Protein AF-0000000083137736 (afdb_homodimer)

Sequence (152 aa):
MQVQIPKDLLLALFQYHLAGNEDYLPEIEKALMEKLDSMVKRELYTTFKTAPTEQEREKARQEYLDKCGVQESFRWMQVQIPKDLLLALFQYHLAGNEDYLPEIEKALMEKLDSMVKRELYTTFKTAPTEQEREKARQEYLDKCGVQESFRW

Foldseek 3Di:
DDDDADPVLVVLCCCCPVVVDCVSVVVNVVRVVVVVLVVLLVVLCCQLPDPDDNVSNVVSVVVSCVSVVNDPVRPD/DDDDADPVLVVLCCCCPVVVDCVSVVVNVVRVVVVVLVVLLVVLCCQLPDPDDNVSNVVSVVVSCVSVVNDPVRPD

pLDDT: mean 94.12, std 8.5, range [55.22, 98.88]

Solvent-accessible surface area (backbone atoms only — not comparable to full-atom values): 8329 Å² total; per-residue (Å²): 111,72,40,78,41,50,46,68,52,54,51,37,48,44,37,33,67,74,68,66,37,66,85,35,50,68,59,46,44,53,53,49,49,53,49,50,51,52,52,51,41,49,53,22,49,50,38,34,75,61,45,89,46,67,68,59,14,49,53,24,42,53,52,31,36,54,74,70,62,48,51,80,88,71,64,123,112,73,40,78,41,50,45,68,53,54,51,36,47,44,37,32,67,74,68,64,39,66,86,33,50,66,58,46,44,53,52,50,49,53,48,50,51,52,52,49,40,50,52,23,48,48,37,33,75,60,47,88,47,66,67,58,16,50,53,24,42,54,51,33,36,53,73,70,63,48,50,78,90,69,62,123

Secondary structure (DSSP, 8-state):
-EEEEEHHHHHHHIIIIIT--GGGHHHHHHHHHHHHHHHHHHHHHHHHHH-SSHHHHHHHHHHHHHHHT--GGG--/-EEEEEHHHHHHHIIIIIT--GGGHHHHHHHHHHHHHHHHHHHHHHHHHH-SSHHHHHHHHHHHHHHHT--GGG--

Organism: NCBI:txid40520

Radius of gyration: 21.31 Å; Cα contacts (8 Å, |Δi|>4): 150; chains: 2; bounding box: 35×72×39 Å

Structure (mmCIF, N/CA/C/O backbone):
data_AF-0000000083137736-model_v1
#
loop_
_entity.id
_entity.type
_entity.pdbx_description
1 polymer Complexin-2
#
loop_
_atom_site.group_PDB
_atom_site.id
_atom_site.type_symbol
_atom_site.label_atom_id
_atom_site.label_alt_id
_atom_site.label_comp_id
_atom_site.label_asym_id
_atom_site.label_entity_id
_atom_site.label_seq_id
_atom_site.pdbx_PDB_ins_code
_atom_site.Cartn_x
_atom_site.Cartn_y
_atom_site.Cartn_z
_atom_site.occupancy
_atom_site.B_iso_or_equiv
_atom_site.auth_seq_id
_atom_site.auth_comp_id
_atom_site.auth_asym_id
_atom_site.auth_atom_id
_atom_site.pdbx_PDB_model_num
ATOM 1 N N . MET A 1 1 ? -5.367 -2.809 9.656 1 93.56 1 MET A N 1
ATOM 2 C CA . MET A 1 1 ? -5.941 -1.799 8.766 1 93.56 1 MET A CA 1
ATOM 3 C C . MET A 1 1 ? -5.18 -1.742 7.445 1 93.56 1 MET A C 1
ATOM 5 O O . MET A 1 1 ? -3.967 -1.947 7.414 1 93.56 1 MET A O 1
ATOM 9 N N . GLN A 1 2 ? -5.77 -1.598 6.395 1 96.62 2 GLN A N 1
ATOM 10 C CA . GLN A 1 2 ? -5.141 -1.547 5.078 1 96.62 2 GLN A CA 1
ATOM 11 C C . GLN A 1 2 ? -5.172 -0.132 4.508 1 96.62 2 GLN A C 1
ATOM 13 O O . GLN A 1 2 ? -5.984 0.695 4.93 1 96.62 2 GLN A O 1
ATOM 18 N N . VAL A 1 3 ? -4.246 0.156 3.59 1 97.19 3 VAL A N 1
ATOM 19 C CA . VAL A 1 3 ? -4.156 1.431 2.887 1 97.19 3 VAL A CA 1
ATOM 20 C C . VAL A 1 3 ? -3.857 1.185 1.409 1 97.19 3 VAL A C 1
ATOM 22 O O . VAL A 1 3 ? -3.256 0.168 1.051 1 97.19 3 VAL A O 1
ATOM 25 N N . GLN A 1 4 ? -4.355 2.133 0.617 1 97.81 4 GLN A N 1
ATOM 26 C CA . GLN A 1 4 ? -4.133 2.01 -0.82 1 97.81 4 GLN A CA 1
ATOM 27 C C . GLN A 1 4 ? -2.855 2.732 -1.243 1 97.81 4 GLN A C 1
ATOM 29 O O . GLN A 1 4 ? -2.559 3.82 -0.747 1 97.81 4 GLN A O 1
ATOM 34 N N . ILE A 1 5 ? -2.127 2.137 -2.15 1 98.56 5 ILE A N 1
ATOM 35 C CA . ILE A 1 5 ? -0.987 2.768 -2.807 1 98.56 5 ILE A CA 1
ATOM 36 C C . ILE A 1 5 ? -1.027 2.473 -4.305 1 98.56 5 ILE A C 1
ATOM 38 O O . ILE A 1 5 ? -1.707 1.541 -4.742 1 98.56 5 ILE A O 1
ATOM 42 N N . PRO A 1 6 ? -0.341 3.289 -5.039 1 97.88 6 PRO A N 1
ATOM 43 C CA . PRO A 1 6 ? -0.26 2.971 -6.469 1 97.88 6 PRO A CA 1
ATOM 44 C C . PRO A 1 6 ? 0.437 1.64 -6.738 1 97.88 6 PRO A C 1
ATOM 46 O O . PRO A 1 6 ? 1.421 1.308 -6.074 1 97.88 6 PRO A O 1
ATOM 49 N N . LYS A 1 7 ? -0.019 0.946 -7.777 1 97.81 7 LYS A N 1
ATOM 50 C CA . LYS A 1 7 ? 0.587 -0.33 -8.148 1 97.81 7 LYS A CA 1
ATOM 51 C C . LYS A 1 7 ? 2.043 -0.146 -8.562 1 97.81 7 LYS A C 1
ATOM 53 O O . LYS A 1 7 ? 2.891 -0.989 -8.266 1 97.81 7 LYS A O 1
ATOM 58 N N . ASP A 1 8 ? 2.295 0.955 -9.195 1 97.94 8 ASP A N 1
ATOM 59 C CA . ASP A 1 8 ? 3.658 1.221 -9.648 1 97.94 8 ASP A CA 1
ATOM 60 C C . ASP A 1 8 ? 4.605 1.396 -8.469 1 97.94 8 ASP A C 1
ATOM 62 O O . ASP A 1 8 ? 5.773 1.014 -8.539 1 97.94 8 ASP A O 1
ATOM 66 N N . LEU A 1 9 ? 4.133 2 -7.398 1 98.69 9 LEU A N 1
ATOM 67 C CA . LEU A 1 9 ? 4.949 2.113 -6.191 1 98.69 9 LEU A CA 1
ATOM 68 C C . LEU A 1 9 ? 5.234 0.739 -5.598 1 98.69 9 LEU A C 1
ATOM 70 O O . LEU A 1 9 ? 6.367 0.454 -5.203 1 98.69 9 LEU A O 1
ATOM 74 N N . LEU A 1 10 ? 4.254 -0.117 -5.562 1 98.81 10 LEU A N 1
ATOM 75 C CA . LEU A 1 10 ? 4.469 -1.464 -5.043 1 98.81 10 LEU A CA 1
ATOM 76 C C . LEU A 1 10 ? 5.539 -2.191 -5.852 1 98.81 10 LEU A C 1
ATOM 78 O O . LEU A 1 10 ? 6.414 -2.844 -5.281 1 98.81 10 LEU A O 1
ATOM 82 N N . LEU A 1 11 ? 5.43 -2.012 -7.156 1 98.38 11 LEU A N 1
ATOM 83 C CA . LEU A 1 11 ? 6.418 -2.656 -8.016 1 98.38 11 LEU A CA 1
ATOM 84 C C . LEU A 1 11 ? 7.812 -2.104 -7.746 1 98.38 11 LEU A C 1
ATOM 86 O O . LEU A 1 11 ? 8.781 -2.859 -7.688 1 98.38 11 LEU A O 1
ATOM 90 N N . ALA A 1 12 ? 7.887 -0.875 -7.574 1 98.81 12 ALA A N 1
ATOM 91 C CA . ALA A 1 12 ? 9.164 -0.252 -7.254 1 98.81 12 ALA A CA 1
ATOM 92 C C . ALA A 1 12 ? 9.711 -0.766 -5.926 1 98.81 12 ALA A C 1
ATOM 94 O O . ALA A 1 12 ? 10.914 -0.982 -5.785 1 98.81 12 ALA A O 1
ATOM 95 N N . LEU A 1 13 ? 8.875 -0.961 -5.012 1 98.88 13 LEU A N 1
ATOM 96 C CA . LEU A 1 13 ? 9.273 -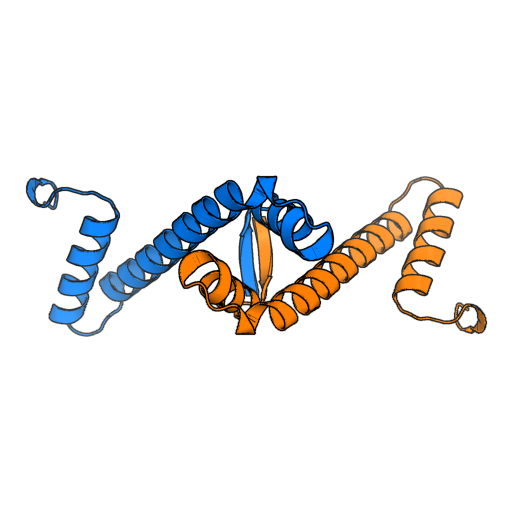1.48 -3.707 1 98.88 13 LEU A CA 1
ATOM 97 C C . LEU A 1 13 ? 9.789 -2.91 -3.826 1 98.88 13 LEU A C 1
ATOM 99 O O . LEU A 1 13 ? 10.789 -3.268 -3.199 1 98.88 13 LEU A O 1
ATOM 103 N N . PHE A 1 14 ? 9.18 -3.68 -4.641 1 98.75 14 PHE A N 1
ATOM 104 C CA . PHE A 1 14 ? 9.68 -5.027 -4.891 1 98.75 14 PHE A CA 1
ATOM 105 C C . PHE A 1 14 ? 11.07 -4.988 -5.512 1 98.75 14 PHE A C 1
ATOM 107 O O . PHE A 1 14 ? 11.969 -5.707 -5.07 1 98.75 14 PHE A O 1
ATOM 114 N N . GLN A 1 15 ? 11.242 -4.148 -6.465 1 98.62 15 GLN A N 1
ATOM 115 C CA . GLN A 1 15 ? 12.516 -4.055 -7.176 1 98.62 15 GLN A CA 1
ATOM 116 C C . GLN A 1 15 ? 13.641 -3.629 -6.238 1 98.62 15 GLN A C 1
ATOM 118 O O . GLN A 1 15 ? 14.734 -4.195 -6.273 1 98.62 15 GLN A O 1
ATOM 123 N N . TYR A 1 16 ? 13.398 -2.73 -5.414 1 98.75 16 TYR A N 1
ATOM 124 C CA . TYR A 1 16 ? 14.406 -2.189 -4.508 1 98.75 16 TYR A CA 1
ATOM 125 C C . TYR A 1 16 ? 14.688 -3.156 -3.363 1 98.75 16 TYR A C 1
ATOM 127 O O . TYR A 1 16 ? 15.844 -3.527 -3.127 1 98.75 16 TYR A O 1
ATOM 135 N N . HIS A 1 17 ? 13.656 -3.662 -2.67 1 98.62 17 HIS A N 1
ATOM 136 C CA . HIS A 1 17 ? 13.82 -4.371 -1.406 1 98.62 17 HIS A CA 1
ATOM 137 C C . HIS A 1 17 ? 14.039 -5.863 -1.638 1 98.62 17 HIS A C 1
ATOM 139 O O . HIS A 1 17 ? 14.68 -6.535 -0.826 1 98.62 17 HIS A O 1
ATOM 145 N N . LEU A 1 18 ? 13.445 -6.344 -2.676 1 97.94 18 LEU A N 1
ATOM 146 C CA . LEU A 1 18 ? 13.523 -7.785 -2.879 1 97.94 18 LEU A CA 1
ATOM 147 C C . LEU A 1 18 ? 14.539 -8.133 -3.963 1 97.94 18 LEU A C 1
ATOM 149 O O . LEU A 1 18 ? 15.195 -9.172 -3.896 1 97.94 18 LEU A O 1
ATOM 153 N N . ALA A 1 19 ? 14.719 -7.246 -4.969 1 97.88 19 ALA A N 1
ATOM 154 C CA . ALA A 1 19 ? 15.633 -7.539 -6.066 1 97.88 19 ALA A CA 1
ATOM 155 C C . ALA A 1 19 ? 16.938 -6.754 -5.93 1 97.88 19 ALA A C 1
ATOM 157 O O . ALA A 1 19 ? 17.875 -6.938 -6.715 1 97.88 19 ALA A O 1
ATOM 158 N N . GLY A 1 20 ? 17 -5.766 -5.074 1 97.06 20 GLY A N 1
ATOM 159 C CA . GLY A 1 20 ? 18.234 -5.023 -4.828 1 97.06 20 GLY A CA 1
ATOM 160 C C . GLY A 1 20 ? 18.5 -3.953 -5.871 1 97.06 20 GLY A C 1
ATOM 161 O O . GLY A 1 20 ? 19.641 -3.494 -6.016 1 97.06 20 GLY A O 1
ATOM 162 N N . ASN A 1 21 ? 17.484 -3.557 -6.684 1 98 21 ASN A N 1
ATOM 163 C CA . ASN A 1 21 ? 17.625 -2.533 -7.715 1 98 21 ASN A CA 1
ATOM 164 C C . ASN A 1 21 ? 17.484 -1.129 -7.133 1 98 21 ASN A C 1
ATOM 166 O O . ASN A 1 21 ? 16.375 -0.623 -6.984 1 98 21 ASN A O 1
ATOM 170 N N . GLU A 1 22 ? 18.547 -0.503 -6.977 1 97.38 22 GLU A N 1
ATOM 171 C CA . GLU A 1 22 ? 18.594 0.795 -6.312 1 97.38 22 GLU A CA 1
ATOM 172 C C . GLU A 1 22 ? 18.109 1.905 -7.238 1 97.38 22 GLU A C 1
ATOM 174 O O . GLU A 1 22 ? 17.828 3.02 -6.789 1 97.38 22 GLU A O 1
ATOM 179 N N . ASP A 1 23 ? 17.984 1.592 -8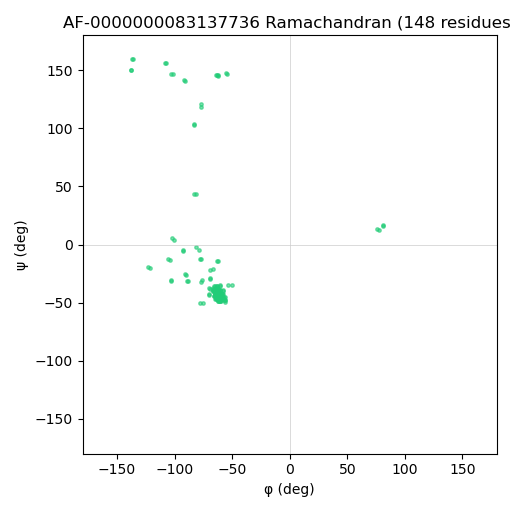.523 1 98.19 23 ASP A N 1
ATOM 180 C CA . ASP A 1 23 ? 17.547 2.602 -9.484 1 98.19 23 ASP A CA 1
ATOM 181 C C . ASP A 1 23 ? 16.141 3.09 -9.172 1 98.19 23 ASP A C 1
ATOM 183 O O . ASP A 1 23 ? 15.719 4.137 -9.672 1 98.19 23 ASP A O 1
ATOM 187 N N . TYR A 1 24 ? 15.406 2.4 -8.336 1 98.31 24 TYR A N 1
ATOM 188 C CA . TYR A 1 24 ? 14.016 2.725 -8.055 1 98.31 24 TYR A CA 1
ATOM 189 C C . TYR A 1 24 ? 13.898 3.641 -6.84 1 98.31 24 TYR A C 1
ATOM 191 O O . TYR A 1 24 ? 12.812 4.133 -6.523 1 98.31 24 TYR A O 1
ATOM 199 N N . LEU A 1 25 ? 15.016 3.914 -6.172 1 97.88 25 LEU A N 1
ATOM 200 C CA . LEU A 1 25 ? 15.008 4.68 -4.93 1 97.88 25 LEU A CA 1
ATOM 201 C C . LEU A 1 25 ? 14.383 6.055 -5.141 1 97.88 25 LEU A C 1
ATOM 203 O O . LEU A 1 25 ? 13.484 6.453 -4.395 1 97.88 25 LEU A O 1
ATOM 207 N N . PRO A 1 26 ? 14.758 6.809 -6.211 1 98 26 PRO A N 1
ATOM 208 C CA . PRO A 1 26 ? 14.156 8.133 -6.383 1 98 26 PRO A CA 1
ATOM 209 C C . PRO A 1 26 ? 12.641 8.07 -6.602 1 98 26 PRO A C 1
ATOM 211 O O . PRO A 1 26 ? 11.906 8.914 -6.074 1 98 26 PRO A O 1
ATOM 214 N N . GLU A 1 27 ? 12.203 7.102 -7.309 1 98.06 27 GLU A N 1
ATOM 215 C CA . GLU A 1 27 ? 10.781 6.906 -7.559 1 98.06 27 GLU A CA 1
ATOM 216 C C . GLU A 1 27 ? 10.031 6.59 -6.266 1 98.06 27 GLU A C 1
ATOM 218 O O . GLU A 1 27 ? 8.945 7.117 -6.027 1 98.06 27 GLU A O 1
ATOM 223 N N . ILE A 1 28 ? 10.539 5.777 -5.445 1 98.81 28 ILE A N 1
ATOM 224 C CA . ILE A 1 28 ? 9.922 5.371 -4.184 1 98.81 28 ILE A CA 1
ATOM 225 C C . ILE A 1 28 ? 9.805 6.574 -3.254 1 98.81 28 ILE A C 1
ATOM 227 O O . ILE A 1 28 ? 8.734 6.832 -2.695 1 98.81 28 ILE A O 1
ATOM 231 N N . GLU A 1 29 ? 10.906 7.324 -3.148 1 98.56 29 GLU A N 1
ATOM 232 C CA . GLU A 1 29 ? 10.906 8.484 -2.262 1 98.56 29 GLU A CA 1
ATOM 233 C C . GLU A 1 29 ? 9.867 9.508 -2.695 1 98.56 29 GLU A C 1
ATOM 235 O O . GLU A 1 29 ? 9.117 10.031 -1.864 1 98.56 29 GLU A O 1
ATOM 240 N N . LYS A 1 30 ? 9.852 9.789 -3.953 1 98.44 30 LYS A N 1
ATOM 241 C CA . LYS A 1 30 ? 8.883 10.742 -4.484 1 98.44 30 LYS A CA 1
ATOM 242 C C . LYS A 1 30 ? 7.449 10.266 -4.234 1 98.44 30 LYS A C 1
ATOM 244 O O . LYS A 1 30 ? 6.617 11.023 -3.73 1 98.44 30 LYS A O 1
ATOM 249 N N . ALA A 1 31 ? 7.145 9.023 -4.535 1 98.44 31 ALA A N 1
ATOM 250 C CA . ALA A 1 31 ? 5.797 8.477 -4.414 1 98.44 31 ALA A CA 1
ATOM 251 C C . ALA A 1 31 ? 5.363 8.406 -2.953 1 98.44 31 ALA A C 1
ATOM 253 O O . ALA A 1 31 ? 4.195 8.641 -2.637 1 98.44 31 ALA A O 1
ATOM 254 N N . LEU A 1 32 ? 6.246 8.094 -2.086 1 98.69 32 LEU A N 1
ATOM 255 C CA . LEU A 1 32 ? 5.918 8.039 -0.666 1 98.69 32 LEU A CA 1
ATOM 256 C C . LEU A 1 32 ? 5.672 9.438 -0.105 1 98.69 32 LEU A C 1
ATOM 258 O O . LEU A 1 32 ? 4.801 9.617 0.748 1 98.69 32 LEU A O 1
ATOM 262 N N . MET A 1 33 ? 6.453 10.383 -0.594 1 97.81 33 MET A N 1
ATOM 263 C CA . MET A 1 33 ? 6.191 11.758 -0.175 1 97.81 33 MET A CA 1
ATOM 264 C C . MET A 1 33 ? 4.812 12.211 -0.636 1 97.81 33 MET A C 1
ATOM 266 O O . MET A 1 33 ? 4.074 12.844 0.125 1 97.81 33 MET A O 1
ATOM 270 N N . GLU A 1 34 ? 4.52 11.961 -1.833 1 97.19 34 GLU A N 1
ATOM 271 C CA . GLU A 1 34 ? 3.195 12.297 -2.354 1 97.19 34 GLU A CA 1
ATOM 272 C C . GLU A 1 34 ? 2.096 11.602 -1.555 1 97.19 34 GLU A C 1
ATOM 274 O O . GLU A 1 34 ? 1.05 12.195 -1.282 1 97.19 34 GLU A O 1
ATOM 279 N N . LYS A 1 35 ? 2.35 10.367 -1.188 1 97.62 35 LYS A N 1
ATOM 280 C CA . LYS A 1 35 ? 1.401 9.617 -0.371 1 97.62 35 LYS A CA 1
ATOM 281 C C . LYS A 1 35 ? 1.261 10.234 1.017 1 97.62 35 LYS A C 1
ATOM 283 O O . LYS A 1 35 ? 0.148 10.383 1.527 1 97.62 35 LYS A O 1
ATOM 288 N N . LEU A 1 36 ? 2.27 10.578 1.587 1 97.12 36 LEU A N 1
ATOM 289 C CA . LEU A 1 36 ? 2.221 11.242 2.885 1 97.12 36 LEU A CA 1
ATOM 290 C C . LEU A 1 36 ? 1.442 12.547 2.797 1 97.12 36 LEU A C 1
ATOM 292 O O . LEU A 1 36 ? 0.578 12.82 3.633 1 97.12 36 LEU A O 1
ATOM 296 N N . ASP A 1 37 ? 1.729 13.32 1.798 1 95.19 37 ASP A N 1
ATOM 297 C CA . ASP A 1 37 ? 1.049 14.594 1.604 1 95.19 37 ASP A CA 1
ATOM 298 C C . ASP A 1 37 ? -0.458 14.398 1.459 1 95.19 37 ASP A C 1
ATOM 300 O O . ASP A 1 37 ? -1.247 15.141 2.051 1 95.19 37 ASP A O 1
ATOM 304 N N . SER A 1 38 ? -0.796 13.43 0.656 1 95.69 38 SER A N 1
ATOM 305 C CA . SER A 1 38 ? -2.211 13.148 0.443 1 95.69 38 SER A CA 1
ATOM 306 C C . SER A 1 38 ? -2.895 12.742 1.745 1 95.69 38 SER A C 1
ATOM 308 O O . SER A 1 38 ? -4.031 13.148 2.008 1 95.69 38 SER A O 1
ATOM 310 N N . MET A 1 39 ? -2.24 11.969 2.498 1 95.88 39 MET A N 1
ATOM 311 C CA . MET A 1 39 ? -2.803 11.523 3.77 1 95.88 39 MET A CA 1
ATOM 312 C C . MET A 1 39 ? -2.941 12.695 4.742 1 95.88 39 MET A C 1
ATOM 314 O O . MET A 1 39 ? -3.943 12.797 5.453 1 95.88 39 MET A O 1
ATOM 318 N N . VAL A 1 40 ? -2.01 13.555 4.785 1 95.94 40 VAL A N 1
ATOM 319 C CA . VAL A 1 40 ? -2.053 14.727 5.648 1 95.94 40 VAL A CA 1
ATOM 320 C C . VAL A 1 40 ? -3.203 15.641 5.223 1 95.94 40 VAL A C 1
ATOM 322 O O . VAL A 1 40 ? -3.99 16.094 6.062 1 95.94 40 VAL A O 1
ATOM 325 N N . LYS A 1 41 ? -3.312 15.859 3.967 1 96.12 41 LYS A N 1
ATOM 326 C CA . LYS A 1 41 ? -4.395 16.703 3.459 1 96.12 41 LYS A CA 1
ATOM 327 C C . LYS A 1 41 ? -5.758 16.125 3.836 1 96.12 41 LYS A C 1
ATOM 329 O O . LYS A 1 41 ? -6.652 16.859 4.258 1 96.12 41 LYS A O 1
ATOM 334 N N . ARG A 1 42 ? -5.891 14.914 3.686 1 95.94 42 ARG A N 1
ATOM 335 C CA . ARG A 1 42 ? -7.145 14.258 4.035 1 95.94 42 ARG A CA 1
ATOM 336 C C . ARG A 1 42 ? -7.461 14.43 5.516 1 95.94 42 ARG A C 1
ATOM 338 O O . ARG A 1 42 ? -8.602 14.727 5.883 1 95.94 42 ARG A O 1
ATOM 345 N N . GLU A 1 43 ? -6.438 14.148 6.281 1 96.44 43 GLU A N 1
ATOM 346 C CA . GLU A 1 43 ? -6.629 14.305 7.719 1 96.44 43 GLU A CA 1
ATOM 347 C C . GLU A 1 43 ? -7.004 15.742 8.07 1 96.44 43 GLU A C 1
ATOM 349 O O . GLU A 1 43 ? -7.879 15.977 8.906 1 96.44 43 GLU A O 1
ATOM 354 N N . LEU A 1 44 ? -6.352 16.656 7.492 1 97.19 44 LEU A N 1
ATOM 355 C CA . LEU A 1 44 ? -6.629 18.062 7.715 1 97.19 44 LEU A CA 1
ATOM 356 C C . LEU A 1 44 ? -8.031 18.438 7.242 1 97.19 44 LEU A C 1
ATOM 358 O O . LEU A 1 44 ? -8.766 19.125 7.941 1 97.19 44 LEU A O 1
ATOM 362 N N . TYR A 1 45 ? -8.414 18 6.152 1 96.94 45 TYR A N 1
ATOM 363 C CA . TYR A 1 45 ? -9.742 18.25 5.609 1 96.94 45 TYR A CA 1
ATOM 364 C C . TYR A 1 45 ? -10.82 17.672 6.527 1 96.94 45 TYR A C 1
ATOM 366 O O . TYR A 1 45 ? -11.812 18.344 6.82 1 96.94 45 TYR A O 1
ATOM 374 N N . THR A 1 46 ? -10.664 16.453 6.93 1 97.25 46 THR A N 1
ATOM 375 C CA . THR A 1 46 ? -11.602 15.805 7.84 1 97.25 46 THR A CA 1
ATOM 376 C C . THR A 1 46 ? -11.75 16.625 9.125 1 97.25 46 THR A C 1
ATOM 378 O O . THR A 1 46 ? -12.867 16.859 9.586 1 97.25 46 THR A O 1
ATOM 381 N N . THR A 1 47 ? -10.602 16.984 9.688 1 96.94 47 THR A N 1
ATOM 382 C CA . THR A 1 47 ? -10.617 17.781 10.914 1 96.94 47 THR A CA 1
ATOM 383 C C . THR A 1 47 ? -11.32 19.109 10.688 1 96.94 47 THR A C 1
ATOM 385 O O . THR A 1 47 ? -12.07 19.578 11.547 1 96.94 47 THR A O 1
ATOM 388 N N . PHE A 1 48 ? -11.117 19.703 9.562 1 97 48 PHE A N 1
ATOM 389 C CA . PHE A 1 48 ? -11.75 20.969 9.18 1 97 48 PHE A CA 1
ATOM 390 C C . PHE A 1 48 ? -13.266 20.812 9.164 1 97 48 PHE A C 1
ATOM 392 O O . PHE A 1 48 ? -13.984 21.688 9.656 1 97 48 PHE A O 1
ATOM 399 N N . LYS A 1 49 ? -13.773 19.688 8.766 1 96.81 49 LYS A N 1
ATOM 400 C CA . LYS A 1 49 ? -15.203 19.484 8.562 1 96.81 49 LYS A CA 1
ATOM 401 C C . LYS A 1 49 ? -15.875 18.984 9.844 1 96.81 49 LYS A C 1
ATOM 403 O O . LYS A 1 49 ? -17.078 19.203 10.039 1 96.81 49 LYS A O 1
ATOM 408 N N . THR A 1 50 ? -15.055 18.297 10.703 1 97.19 50 THR A N 1
ATOM 409 C CA . THR A 1 50 ? -15.758 17.516 11.711 1 97.19 50 THR A CA 1
ATOM 410 C C . THR A 1 50 ? -15.359 17.953 13.117 1 97.19 50 THR A C 1
ATOM 412 O O . THR A 1 50 ? -15.992 17.562 14.094 1 97.19 50 THR A O 1
ATOM 415 N N . ALA A 1 51 ? -14.281 18.578 13.219 1 97.06 51 ALA A N 1
ATOM 416 C CA . ALA A 1 51 ? -13.852 18.953 14.562 1 97.06 51 ALA A CA 1
ATOM 417 C C . ALA A 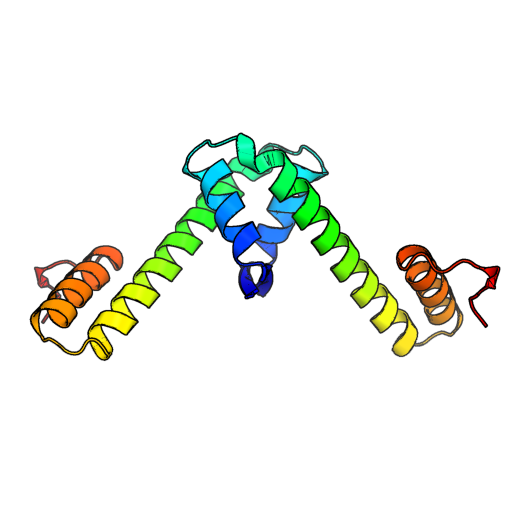1 51 ? -14.938 19.734 15.297 1 97.06 51 ALA A C 1
ATOM 419 O O . ALA A 1 51 ? -15.688 20.5 14.68 1 97.06 51 ALA A O 1
ATOM 420 N N . PRO A 1 52 ? -14.984 19.547 16.547 1 96 52 PRO A N 1
ATOM 421 C CA . PRO A 1 52 ? -16.062 20.172 17.312 1 96 52 PRO A CA 1
ATOM 422 C C . PRO A 1 52 ? -15.852 21.656 17.531 1 96 52 PRO A C 1
ATOM 424 O O . PRO A 1 52 ? -16.828 22.406 17.688 1 96 52 PRO A O 1
ATOM 427 N N . THR A 1 53 ? -14.711 22.188 17.625 1 97.12 53 THR A N 1
ATOM 428 C CA . THR A 1 53 ? -14.453 23.594 17.922 1 97.12 53 THR A CA 1
ATOM 429 C C . THR A 1 53 ? -14.055 24.344 16.656 1 97.12 53 THR A C 1
ATOM 431 O O . THR A 1 53 ? -13.375 23.797 15.789 1 97.12 53 THR A O 1
ATOM 434 N N . GLU A 1 54 ? -14.398 25.5 16.578 1 95.5 54 GLU A N 1
ATOM 435 C CA . GLU A 1 54 ? -14.086 26.359 15.438 1 95.5 54 GLU A CA 1
ATOM 436 C C . GLU A 1 54 ? -12.586 26.594 15.32 1 95.5 54 GLU A C 1
ATOM 438 O O . GLU A 1 54 ? -12.039 26.625 14.211 1 95.5 54 GLU A O 1
ATOM 443 N N . GLN A 1 55 ? -11.914 26.812 16.344 1 96.81 55 GLN A N 1
ATOM 444 C CA . GLN A 1 55 ? -10.477 27.047 16.344 1 96.81 55 GLN A CA 1
ATOM 445 C C . GLN A 1 55 ? -9.727 25.906 15.68 1 96.81 55 GLN A C 1
ATOM 447 O O . GLN A 1 55 ? -8.852 26.141 14.844 1 96.81 55 GLN A O 1
ATOM 452 N N . GLU A 1 56 ? -10.172 24.672 16.094 1 96.75 56 GLU A N 1
ATOM 453 C CA . GLU A 1 56 ? -9.531 23.5 15.5 1 96.75 56 GLU A CA 1
ATOM 454 C C . GLU A 1 56 ? -9.836 23.391 14.008 1 96.75 56 GLU A C 1
ATOM 456 O O . GLU A 1 56 ? -8.961 23.047 13.211 1 96.75 56 GLU A O 1
ATOM 461 N N . ARG A 1 57 ? -11.07 23.703 13.656 1 96.94 57 ARG A N 1
ATOM 462 C CA . ARG A 1 57 ? -11.484 23.641 12.258 1 96.94 57 ARG A CA 1
ATOM 463 C C . ARG A 1 57 ? -10.719 24.656 11.414 1 96.94 57 ARG A C 1
ATOM 465 O O . ARG A 1 57 ? -10.242 24.328 10.328 1 96.94 57 ARG A O 1
ATOM 472 N N . GLU A 1 58 ? -10.57 25.828 11.969 1 95.69 58 GLU A N 1
ATOM 473 C CA . GLU A 1 58 ? -9.898 26.906 11.234 1 95.69 58 GLU A CA 1
ATOM 474 C C . GLU A 1 58 ? -8.398 26.625 11.094 1 95.69 58 GLU A C 1
ATOM 476 O O . GLU A 1 58 ? -7.82 26.828 10.023 1 95.69 58 GLU A O 1
ATOM 481 N N . LYS A 1 59 ? -7.793 26.172 12.117 1 96.19 59 LYS A N 1
ATOM 482 C CA . LYS A 1 59 ? -6.387 25.797 12.031 1 96.19 59 LYS A CA 1
ATOM 483 C C . LYS A 1 59 ? -6.164 24.719 10.969 1 96.19 59 LYS A C 1
ATOM 485 O O . LYS A 1 59 ? -5.254 24.844 10.141 1 96.19 59 LYS A O 1
ATOM 490 N N . ALA A 1 60 ? -6.973 23.719 10.977 1 96.56 60 ALA A N 1
ATOM 491 C CA . ALA A 1 60 ? -6.875 22.625 10 1 96.56 60 ALA A CA 1
ATOM 492 C C . ALA A 1 60 ? -7.094 23.141 8.586 1 96.56 60 ALA A C 1
ATOM 494 O O . ALA A 1 60 ? -6.398 22.734 7.652 1 96.56 60 ALA A O 1
ATOM 495 N N . ARG A 1 61 ? -8.047 24.047 8.492 1 95.44 61 ARG A N 1
ATOM 496 C CA . ARG A 1 61 ? -8.352 24.609 7.18 1 95.44 61 ARG A CA 1
ATOM 497 C C . ARG A 1 61 ? -7.156 25.359 6.605 1 95.44 61 ARG A C 1
ATOM 499 O O . ARG A 1 61 ? -6.789 25.156 5.445 1 95.44 61 ARG A O 1
ATOM 506 N N . GLN A 1 62 ? -6.59 26.188 7.387 1 93.69 62 GLN A N 1
ATOM 507 C CA . GLN A 1 62 ? -5.43 26.953 6.953 1 93.69 62 GLN A CA 1
ATOM 508 C C . GLN A 1 62 ? -4.277 26.031 6.551 1 93.69 62 GLN A C 1
ATOM 510 O O . GLN A 1 62 ? -3.658 26.234 5.504 1 93.69 62 GLN A O 1
ATOM 515 N N . GLU A 1 63 ? -4.043 25.031 7.344 1 94.44 63 GLU A N 1
ATOM 516 C CA . GLU A 1 63 ? -2.977 24.078 7.047 1 94.44 63 GLU A CA 1
ATOM 517 C C . GLU A 1 63 ? -3.271 23.312 5.766 1 94.44 63 GLU A C 1
ATOM 519 O O . GLU A 1 63 ? -2.367 23.047 4.973 1 94.44 63 GLU A O 1
ATOM 524 N N . TYR A 1 64 ? -4.453 22.891 5.625 1 96.06 64 TYR A N 1
ATOM 525 C CA . TYR A 1 64 ? -4.875 22.188 4.414 1 96.06 64 TYR A CA 1
ATOM 526 C C . TYR A 1 64 ? -4.609 23.047 3.18 1 96.06 64 TYR A C 1
ATOM 528 O O . TYR A 1 64 ? -4.012 22.578 2.209 1 96.06 64 TYR A O 1
ATOM 536 N N . LEU A 1 65 ? -5.012 24.281 3.25 1 92.88 65 LEU A N 1
ATOM 537 C CA . LEU A 1 65 ? -4.848 25.203 2.131 1 92.88 65 LEU A CA 1
ATOM 538 C C . LEU A 1 65 ? -3.369 25.438 1.836 1 92.88 65 LEU A C 1
ATOM 540 O O . LEU A 1 65 ? -2.977 25.578 0.674 1 92.88 65 LEU A O 1
ATOM 544 N N . ASP A 1 66 ? -2.57 25.562 2.869 1 90.88 66 ASP A N 1
ATOM 545 C CA . ASP A 1 66 ? -1.127 25.703 2.715 1 90.88 66 ASP A CA 1
ATOM 546 C C . ASP A 1 66 ? -0.536 24.516 1.962 1 90.88 66 ASP A C 1
ATOM 548 O O . ASP A 1 66 ? 0.309 24.688 1.081 1 90.88 66 ASP A O 1
ATOM 552 N N . LYS A 1 67 ? -1.026 23.375 2.33 1 90.06 67 LYS A N 1
ATOM 553 C CA . LYS A 1 67 ? -0.514 22.156 1.706 1 90.06 67 LYS A CA 1
ATOM 554 C C . LYS A 1 67 ? -0.944 22.062 0.245 1 90.06 67 LYS A C 1
ATOM 556 O O . LYS A 1 67 ? -0.254 21.453 -0.575 1 90.06 67 LYS A O 1
ATOM 561 N N . CYS A 1 68 ? -2.057 22.625 -0.092 1 88.94 68 CYS A N 1
ATOM 562 C CA . CYS A 1 68 ? -2.564 22.641 -1.46 1 88.94 68 CYS A CA 1
ATOM 563 C C . CYS A 1 68 ? -1.891 23.75 -2.271 1 88.94 68 CYS A C 1
ATOM 565 O O . CYS A 1 68 ? -2.029 23.797 -3.494 1 88.94 68 CYS A O 1
ATOM 567 N N . GLY A 1 69 ? -1.138 24.406 -1.654 1 84.25 69 GLY A N 1
ATOM 568 C CA . GLY A 1 69 ? -0.437 25.484 -2.35 1 84.25 69 GLY A CA 1
ATOM 569 C C . GLY A 1 69 ? -1.311 26.688 -2.617 1 84.25 69 GLY A C 1
ATOM 570 O O . GLY A 1 69 ? -1.029 27.484 -3.523 1 84.25 69 GLY A O 1
ATOM 571 N N . VAL A 1 70 ? -2.352 26.641 -1.987 1 78 70 VAL A N 1
ATOM 572 C CA . VAL A 1 70 ? -3.23 27.781 -2.178 1 78 70 VAL A CA 1
ATOM 573 C C . VAL A 1 70 ? -2.711 28.984 -1.371 1 78 70 VAL A C 1
ATOM 575 O O . VAL A 1 70 ? -2.559 28.891 -0.151 1 78 70 VAL A O 1
ATOM 578 N N . GLN A 1 71 ? -2.396 30.031 -2.135 1 73.38 71 GLN A N 1
ATOM 579 C CA . GLN A 1 71 ? -1.911 31.25 -1.495 1 73.38 71 GLN A CA 1
ATOM 580 C C . GLN A 1 71 ? -2.973 31.844 -0.576 1 73.38 71 GLN A C 1
ATOM 582 O O . GLN A 1 71 ? -4.172 31.703 -0.824 1 73.38 71 GLN A O 1
ATOM 587 N N . GLU A 1 72 ? -2.412 32.375 0.467 1 70.44 72 GLU A N 1
ATOM 588 C CA . GLU A 1 72 ? -3.287 33 1.459 1 70.44 72 GLU A CA 1
ATOM 589 C C . GLU A 1 72 ? -4.266 33.969 0.805 1 70.44 72 GLU A C 1
ATOM 591 O O . GLU A 1 72 ? -5.422 34.094 1.226 1 70.44 72 GLU A O 1
ATOM 596 N N . SER A 1 73 ? -3.805 34.562 -0.162 1 65.31 73 SER A N 1
ATOM 597 C CA . SER A 1 73 ? -4.598 35.594 -0.84 1 65.31 73 SER A CA 1
ATOM 598 C C . SER A 1 73 ? -5.785 34.969 -1.57 1 65.31 73 SER A C 1
ATOM 600 O O . SER A 1 73 ? -6.738 35.656 -1.92 1 65.31 73 SER A O 1
ATOM 602 N N . PHE A 1 74 ? -5.762 33.75 -1.882 1 63.75 74 PHE A N 1
ATOM 603 C CA . PHE A 1 74 ? -6.809 33.094 -2.664 1 63.75 74 PHE A CA 1
ATOM 604 C C . PHE A 1 74 ? -7.742 32.312 -1.762 1 63.75 74 PHE A C 1
ATOM 606 O O . PHE A 1 74 ? -8.555 31.516 -2.246 1 63.75 74 PHE A O 1
ATOM 613 N N . ARG A 1 75 ? -7.582 32.375 -0.502 1 69.81 75 ARG A N 1
ATOM 614 C CA . ARG A 1 75 ? -8.406 31.609 0.43 1 69.81 75 ARG A CA 1
ATOM 615 C C . ARG A 1 75 ? -9.742 32.312 0.679 1 69.81 75 ARG A C 1
ATOM 617 O O . ARG A 1 75 ? -10.5 31.891 1.558 1 69.81 75 ARG A O 1
ATOM 624 N N . TRP A 1 76 ? -10.539 32.875 -0.099 1 55.22 76 TRP A N 1
ATOM 625 C CA . TRP A 1 76 ? -11.773 33.594 0.177 1 55.22 76 TRP A CA 1
ATOM 626 C C . TRP A 1 76 ? -12.867 32.625 0.661 1 55.22 76 TRP A C 1
ATOM 628 O O . TRP A 1 76 ? -12.945 31.5 0.214 1 55.22 76 TRP A O 1
ATOM 638 N N . MET B 1 1 ? -3.832 2.312 -11.227 1 93.5 1 MET B N 1
ATOM 639 C CA . MET B 1 1 ? -4.434 1.235 -10.445 1 93.5 1 MET B CA 1
ATOM 640 C C . MET B 1 1 ? -3.918 1.256 -9.008 1 93.5 1 MET B C 1
ATOM 642 O O . MET B 1 1 ? -2.76 1.598 -8.766 1 93.5 1 MET B O 1
ATOM 646 N N . GLN B 1 2 ? -4.672 1.032 -8.078 1 96.69 2 GLN B N 1
ATOM 647 C CA . GLN B 1 2 ? -4.285 1.047 -6.676 1 96.69 2 GLN B CA 1
ATOM 648 C C . GLN B 1 2 ? -4.242 -0.366 -6.102 1 96.69 2 GLN B C 1
ATOM 650 O O . GLN B 1 2 ? -4.867 -1.28 -6.641 1 96.69 2 GLN B O 1
ATOM 655 N N . VAL B 1 3 ? -3.445 -0.54 -5.023 1 97.19 3 VAL B N 1
ATOM 656 C CA . VAL B 1 3 ? -3.324 -1.804 -4.305 1 97.19 3 VAL B CA 1
ATOM 657 C C . VAL B 1 3 ? -3.32 -1.544 -2.801 1 97.19 3 VAL B C 1
ATOM 659 O O . VAL B 1 3 ? -2.906 -0.474 -2.35 1 97.19 3 VAL B O 1
ATOM 662 N N . GLN B 1 4 ? -3.828 -2.561 -2.102 1 97.81 4 GLN B N 1
ATOM 663 C CA . GLN B 1 4 ? -3.877 -2.43 -0.65 1 97.81 4 GLN B CA 1
ATOM 664 C C . GLN B 1 4 ? -2.615 -2.998 -0.005 1 97.81 4 GLN B C 1
ATOM 666 O O . GLN B 1 4 ? -2.104 -4.031 -0.435 1 97.81 4 GLN B O 1
ATOM 671 N N . ILE B 1 5 ? -2.139 -2.348 1.005 1 98.56 5 ILE B N 1
ATOM 672 C CA . ILE B 1 5 ? -1.062 -2.844 1.857 1 98.56 5 ILE B CA 1
ATOM 673 C C . ILE B 1 5 ? -1.397 -2.57 3.322 1 98.56 5 ILE B C 1
ATOM 675 O O . ILE B 1 5 ? -2.246 -1.728 3.625 1 98.56 5 ILE B O 1
ATOM 679 N N . PRO B 1 6 ? -0.76 -3.289 4.18 1 97.81 6 PRO B N 1
ATOM 680 C CA . PRO B 1 6 ? -0.97 -2.98 5.598 1 97.81 6 PRO B CA 1
ATOM 681 C C . PRO B 1 6 ? -0.491 -1.58 5.973 1 97.81 6 PRO B C 1
ATOM 683 O O . PRO B 1 6 ? 0.55 -1.129 5.488 1 97.81 6 PRO B O 1
ATOM 686 N N . LYS B 1 7 ? -1.201 -0.958 6.902 1 97.81 7 LYS B N 1
ATOM 687 C CA . LYS B 1 7 ? -0.827 0.377 7.359 1 97.81 7 LYS B CA 1
ATOM 688 C C . LYS B 1 7 ? 0.546 0.365 8.023 1 97.81 7 LYS B C 1
ATOM 690 O O . LYS B 1 7 ? 1.326 1.308 7.867 1 97.81 7 LYS B O 1
ATOM 695 N N . ASP B 1 8 ? 0.82 -0.702 8.711 1 97.94 8 ASP B N 1
ATOM 696 C CA . ASP B 1 8 ? 2.105 -0.808 9.398 1 97.94 8 ASP B CA 1
ATOM 697 C C . ASP B 1 8 ? 3.258 -0.857 8.398 1 97.94 8 ASP B C 1
ATOM 699 O O . ASP B 1 8 ? 4.344 -0.342 8.664 1 97.94 8 ASP B O 1
ATOM 703 N N . LEU B 1 9 ? 3.047 -1.495 7.266 1 98.69 9 LEU B N 1
ATOM 704 C CA . LEU B 1 9 ? 4.066 -1.497 6.223 1 98.69 9 LEU B CA 1
ATOM 705 C C . LEU B 1 9 ? 4.281 -0.091 5.672 1 98.69 9 LEU B C 1
ATOM 707 O O . LEU B 1 9 ? 5.422 0.333 5.473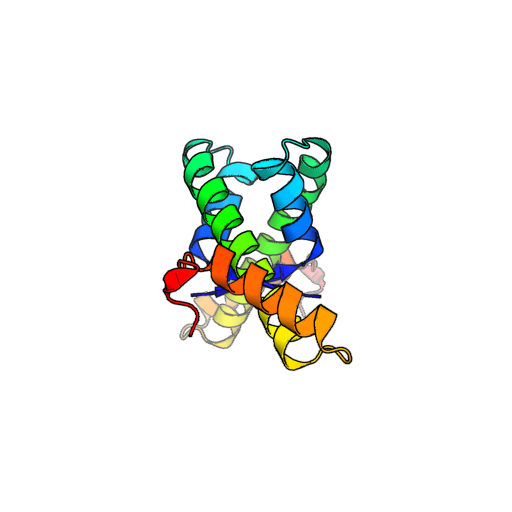 1 98.69 9 LEU B O 1
ATOM 711 N N . LEU B 1 10 ? 3.213 0.635 5.453 1 98.88 10 LEU B N 1
ATOM 712 C CA . LEU B 1 10 ? 3.348 2.004 4.965 1 98.88 10 LEU B CA 1
ATOM 713 C C . LEU B 1 10 ? 4.164 2.85 5.938 1 98.88 10 LEU B C 1
ATOM 715 O O . LEU B 1 10 ? 5.039 3.609 5.52 1 98.88 10 LEU B O 1
ATOM 719 N N . LEU B 1 11 ? 3.861 2.646 7.199 1 98.38 11 LEU B N 1
ATOM 720 C CA . LEU B 1 11 ? 4.602 3.396 8.211 1 98.38 11 LEU B CA 1
ATOM 721 C C . LEU B 1 11 ? 6.078 3.018 8.195 1 98.38 11 LEU B C 1
ATOM 723 O O . LEU B 1 11 ? 6.949 3.887 8.289 1 98.38 11 LEU B O 1
ATOM 727 N N . ALA B 1 12 ? 6.336 1.806 8.055 1 98.81 12 ALA B N 1
ATOM 728 C CA . ALA B 1 12 ? 7.719 1.346 7.969 1 98.81 12 ALA B CA 1
ATOM 729 C C . ALA B 1 12 ? 8.422 1.934 6.75 1 98.81 12 ALA B C 1
ATOM 731 O O . ALA B 1 12 ? 9.594 2.297 6.816 1 98.81 12 ALA B O 1
ATOM 732 N N . LEU B 1 13 ? 7.738 2.033 5.699 1 98.88 13 LEU B N 1
ATOM 733 C CA . LEU B 1 13 ? 8.297 2.609 4.477 1 98.88 13 LEU B CA 1
ATOM 734 C C . LEU B 1 13 ? 8.609 4.09 4.672 1 98.88 13 LEU B C 1
ATOM 736 O O . LEU B 1 13 ? 9.648 4.57 4.223 1 98.88 13 LEU B O 1
ATOM 740 N N . PHE B 1 14 ? 7.77 4.77 5.359 1 98.75 14 PHE B N 1
ATOM 741 C CA . PHE B 1 14 ? 8.047 6.164 5.676 1 98.75 14 PHE B CA 1
ATOM 742 C C . PHE B 1 14 ? 9.305 6.285 6.527 1 98.75 14 PHE B C 1
ATOM 744 O O . PHE B 1 14 ? 10.172 7.113 6.246 1 98.75 14 PHE B O 1
ATOM 751 N N . GLN B 1 15 ? 9.414 5.473 7.516 1 98.62 15 GLN B N 1
ATOM 752 C CA . GLN B 1 15 ? 10.547 5.523 8.438 1 98.62 15 GLN B CA 1
ATOM 753 C C . GLN B 1 15 ? 11.859 5.246 7.715 1 98.62 15 GLN B C 1
ATOM 755 O O . GLN B 1 15 ? 12.852 5.941 7.938 1 98.62 15 GLN B O 1
ATOM 760 N N . TYR B 1 16 ? 11.883 4.355 6.852 1 98.75 16 TYR B N 1
ATOM 761 C CA . TYR B 1 16 ? 13.094 3.947 6.145 1 98.75 16 TYR B CA 1
ATOM 762 C C . TYR B 1 16 ? 13.445 4.953 5.055 1 98.75 16 TYR B C 1
ATOM 764 O O . TYR B 1 16 ? 14.57 5.461 5.016 1 98.75 16 TYR B O 1
ATOM 772 N N . HIS B 1 17 ? 12.492 5.324 4.195 1 98.62 17 HIS B N 1
ATOM 773 C CA . HIS B 1 17 ? 12.789 6.062 2.973 1 98.62 17 HIS B CA 1
ATOM 774 C C . HIS B 1 17 ? 12.781 7.566 3.223 1 98.62 17 HIS B C 1
ATOM 776 O O . HIS B 1 17 ? 13.469 8.32 2.527 1 98.62 17 HIS B O 1
ATOM 782 N N . LEU B 1 18 ? 11.961 7.953 4.141 1 97.94 18 LEU B N 1
ATOM 783 C CA . LEU B 1 18 ? 11.82 9.391 4.336 1 97.94 18 LEU B CA 1
ATOM 784 C C . LEU B 1 18 ? 12.586 9.844 5.578 1 97.94 18 LEU B C 1
ATOM 786 O O . LEU B 1 18 ? 13.109 10.961 5.617 1 97.94 18 LEU B O 1
ATOM 790 N N . ALA B 1 19 ? 12.711 8.977 6.605 1 97.81 19 ALA B N 1
ATOM 791 C CA . ALA B 1 19 ? 13.383 9.367 7.84 1 97.81 19 ALA B CA 1
ATOM 792 C C . ALA B 1 19 ? 14.766 8.734 7.941 1 97.81 19 ALA B C 1
ATOM 794 O O . ALA B 1 19 ? 15.516 9.016 8.875 1 97.81 19 ALA B O 1
ATOM 795 N N . GLY B 1 20 ? 15.109 7.773 7.129 1 97.12 20 GLY B N 1
ATOM 796 C CA . GLY B 1 20 ? 16.438 7.184 7.109 1 97.12 20 GLY B CA 1
ATOM 797 C C . GLY B 1 20 ? 16.641 6.141 8.188 1 97.12 20 GLY B C 1
ATOM 798 O O . GLY B 1 20 ? 17.781 5.809 8.531 1 97.12 20 GLY B O 1
ATOM 799 N N . ASN B 1 21 ? 15.562 5.621 8.805 1 98.06 21 ASN B N 1
ATOM 800 C CA . ASN B 1 21 ? 15.648 4.613 9.859 1 98.06 21 ASN B CA 1
ATOM 801 C C . ASN B 1 21 ? 15.789 3.209 9.273 1 98.06 21 ASN B C 1
ATOM 803 O O . ASN B 1 21 ? 14.789 2.574 8.938 1 98.06 21 ASN B O 1
ATOM 807 N N . GLU B 1 22 ? 16.922 2.713 9.32 1 97.38 22 GLU B N 1
ATOM 808 C CA . GLU B 1 22 ? 17.234 1.436 8.688 1 97.38 22 GLU B CA 1
ATOM 809 C C . GLU B 1 22 ? 16.734 0.265 9.523 1 97.38 22 GLU B C 1
ATOM 811 O O . GLU B 1 22 ? 16.672 -0.87 9.047 1 97.38 22 GLU B O 1
ATOM 816 N N . ASP B 1 23 ? 16.344 0.557 10.766 1 98.19 23 ASP B N 1
ATOM 817 C CA . ASP B 1 23 ? 15.883 -0.507 11.648 1 98.19 23 ASP B CA 1
ATOM 818 C C . ASP B 1 23 ? 14.617 -1.159 11.102 1 98.19 23 ASP B C 1
ATOM 820 O O . ASP B 1 23 ? 14.25 -2.258 11.523 1 98.19 23 ASP B O 1
ATOM 824 N N . TYR B 1 24 ? 13.977 -0.549 10.148 1 98.31 24 TYR B N 1
ATOM 825 C CA . TYR B 1 24 ? 12.695 -1.035 9.633 1 98.31 24 TYR B CA 1
ATOM 826 C C . TYR B 1 24 ? 12.906 -1.947 8.43 1 98.31 24 TYR B C 1
ATOM 828 O O . TYR B 1 24 ? 11.961 -2.561 7.934 1 98.31 24 TYR B O 1
ATOM 836 N N . LEU B 1 25 ? 14.141 -2.078 7.965 1 97.88 25 LEU B N 1
ATOM 837 C CA . LEU B 1 25 ? 14.445 -2.826 6.75 1 97.88 25 LEU B CA 1
ATOM 838 C C . LEU B 1 25 ? 13.961 -4.266 6.867 1 97.88 25 LEU B C 1
ATOM 840 O O . LEU B 1 25 ? 13.258 -4.762 5.98 1 97.88 25 LEU B O 1
ATOM 844 N N . PRO B 1 26 ? 14.219 -4.98 7.992 1 98 26 PRO B N 1
ATOM 845 C CA . PRO B 1 26 ? 13.766 -6.371 8.07 1 98 26 PRO B CA 1
ATOM 846 C C . PRO B 1 26 ? 12.242 -6.496 8.023 1 98 26 PRO B C 1
ATOM 848 O O . PRO B 1 26 ? 11.711 -7.41 7.391 1 98 26 PRO B O 1
ATOM 851 N N . GLU B 1 27 ? 11.57 -5.594 8.633 1 98.06 27 GLU B N 1
ATOM 852 C CA . GLU B 1 27 ? 10.109 -5.578 8.633 1 98.06 27 GLU B CA 1
ATOM 853 C C . GLU B 1 27 ? 9.57 -5.336 7.227 1 98.06 27 GLU B C 1
ATOM 855 O O . GLU B 1 27 ? 8.609 -5.988 6.805 1 98.06 27 GLU B O 1
ATOM 860 N N . ILE B 1 28 ? 10.109 -4.461 6.492 1 98.81 28 ILE B N 1
ATOM 861 C CA . ILE B 1 28 ? 9.68 -4.113 5.145 1 98.81 28 ILE B CA 1
ATOM 862 C C . ILE B 1 28 ? 9.875 -5.312 4.219 1 98.81 28 ILE B C 1
ATOM 864 O O . ILE B 1 28 ? 8.953 -5.691 3.484 1 98.81 28 ILE B O 1
ATOM 868 N N . GLU B 1 29 ? 11.047 -5.926 4.316 1 98.56 29 GLU B N 1
ATOM 869 C CA . GLU B 1 29 ? 11.344 -7.066 3.451 1 98.56 29 GLU B CA 1
ATOM 870 C C . GLU B 1 29 ? 10.375 -8.219 3.705 1 98.56 29 GLU B C 1
ATOM 872 O O . GLU B 1 29 ? 9.859 -8.82 2.762 1 98.56 29 GLU B O 1
ATOM 877 N N . LYS B 1 30 ? 10.195 -8.508 4.934 1 98.5 30 LYS B N 1
ATOM 878 C CA . LYS B 1 30 ? 9.266 -9.578 5.297 1 98.5 30 LYS B CA 1
ATOM 879 C C . LYS B 1 30 ? 7.855 -9.281 4.797 1 98.5 30 LYS B C 1
ATOM 881 O O . LYS B 1 30 ? 7.223 -10.125 4.164 1 98.5 30 LYS B O 1
ATOM 886 N N . ALA B 1 31 ? 7.355 -8.094 5.043 1 98.5 31 ALA B N 1
ATOM 887 C CA . ALA B 1 31 ? 5.992 -7.707 4.68 1 98.5 31 ALA B CA 1
ATOM 888 C C . ALA B 1 31 ? 5.816 -7.676 3.166 1 98.5 31 ALA B C 1
ATOM 890 O O . ALA B 1 31 ? 4.758 -8.047 2.65 1 98.5 31 ALA B O 1
ATOM 891 N N . LEU B 1 32 ? 6.781 -7.246 2.467 1 98.62 32 LEU B N 1
ATOM 892 C CA . LEU B 1 32 ? 6.707 -7.211 1.011 1 98.62 32 LEU B CA 1
ATOM 893 C C . LEU B 1 32 ? 6.73 -8.617 0.429 1 98.62 32 LEU B C 1
ATOM 895 O O . LEU B 1 32 ? 6.051 -8.898 -0.559 1 98.62 32 LEU B O 1
ATOM 899 N N . MET B 1 33 ? 7.535 -9.461 1.042 1 97.81 33 MET B N 1
ATOM 900 C CA . MET B 1 33 ? 7.523 -10.844 0.594 1 97.81 33 MET B CA 1
ATOM 901 C C . MET B 1 33 ? 6.148 -11.477 0.811 1 97.81 33 MET B C 1
ATOM 903 O O . MET B 1 33 ? 5.641 -12.18 -0.064 1 97.81 33 MET B O 1
ATOM 907 N N . GLU B 1 34 ? 5.617 -11.289 1.939 1 97.19 34 GLU B N 1
ATOM 908 C CA . GLU B 1 34 ? 4.277 -11.789 2.223 1 97.19 34 GLU B CA 1
ATOM 909 C C . GLU B 1 34 ? 3.258 -11.227 1.237 1 97.19 34 GLU B C 1
ATOM 911 O O . GLU B 1 34 ? 2.357 -11.938 0.791 1 97.19 34 GLU B O 1
ATOM 916 N N . LYS B 1 35 ? 3.418 -9.961 0.91 1 97.62 35 LYS B N 1
ATOM 917 C CA . LYS B 1 35 ? 2.541 -9.32 -0.067 1 97.62 35 LYS B CA 1
ATOM 918 C C . LYS B 1 35 ? 2.723 -9.93 -1.453 1 97.62 35 LYS B C 1
ATOM 920 O O . LYS B 1 35 ? 1.743 -10.211 -2.146 1 97.62 35 LYS B O 1
ATOM 925 N N . LEU B 1 36 ? 3.848 -10.133 -1.84 1 97.19 36 LEU B N 1
ATOM 926 C CA . LEU B 1 36 ? 4.113 -10.781 -3.119 1 97.19 36 LEU B CA 1
ATOM 927 C C . LEU B 1 36 ? 3.498 -12.18 -3.16 1 97.19 36 LEU B C 1
ATOM 929 O O . LEU B 1 36 ? 2.832 -12.539 -4.133 1 97.19 36 LEU B O 1
ATOM 933 N N . ASP B 1 37 ? 3.701 -12.922 -2.109 1 95.25 37 ASP B N 1
ATOM 934 C CA . ASP B 1 37 ? 3.16 -14.273 -2.029 1 95.25 37 ASP B CA 1
ATOM 935 C C . ASP B 1 37 ? 1.638 -14.258 -2.154 1 95.25 37 ASP B C 1
ATOM 937 O O . ASP B 1 37 ? 1.063 -15.086 -2.871 1 95.25 37 ASP B O 1
ATOM 941 N N . SER B 1 38 ? 1.044 -13.367 -1.438 1 95.62 38 SER B N 1
ATOM 942 C CA . SER B 1 38 ? -0.411 -13.258 -1.477 1 95.62 38 SER B CA 1
ATOM 943 C C . SER B 1 38 ? -0.904 -12.93 -2.881 1 95.62 38 SER B C 1
ATOM 945 O O . SER B 1 38 ? -1.919 -13.461 -3.332 1 95.62 38 SER B O 1
ATOM 947 N N . MET B 1 39 ? -0.233 -12.062 -3.504 1 95.88 39 MET B N 1
ATOM 948 C CA . MET B 1 39 ? -0.618 -11.672 -4.855 1 95.88 39 MET B CA 1
ATOM 949 C C . MET B 1 39 ? -0.44 -12.828 -5.832 1 95.88 39 MET B C 1
ATOM 951 O O . MET B 1 39 ? -1.282 -13.047 -6.703 1 95.88 39 MET B O 1
ATOM 955 N N . VAL B 1 40 ? 0.59 -13.555 -5.695 1 95.94 40 VAL B N 1
ATOM 956 C CA . VAL B 1 40 ? 0.845 -14.711 -6.547 1 95.94 40 VAL B CA 1
ATOM 957 C C . VAL B 1 40 ? -0.236 -15.766 -6.324 1 95.94 40 VAL B C 1
ATOM 959 O O . VAL B 1 40 ? -0.805 -16.297 -7.281 1 95.94 40 VAL B O 1
ATOM 962 N N . LYS B 1 41 ? -0.53 -16.031 -5.121 1 96.19 41 LYS B N 1
ATOM 963 C CA . LYS B 1 41 ? -1.57 -17 -4.805 1 96.19 41 LYS B CA 1
ATOM 964 C C . LYS B 1 41 ? -2.908 -16.594 -5.418 1 96.19 41 LYS B C 1
ATOM 966 O O . LYS B 1 41 ? -3.615 -17.422 -5.988 1 96.19 41 LYS B O 1
ATOM 971 N N . ARG B 1 42 ? -3.225 -15.406 -5.301 1 96 42 ARG B N 1
ATOM 972 C CA . ARG B 1 42 ? -4.473 -14.906 -5.863 1 96 42 ARG B CA 1
ATOM 973 C C . ARG B 1 42 ? -4.504 -15.086 -7.375 1 96 42 ARG B C 1
ATOM 975 O O . ARG B 1 42 ? -5.52 -15.516 -7.934 1 96 42 AR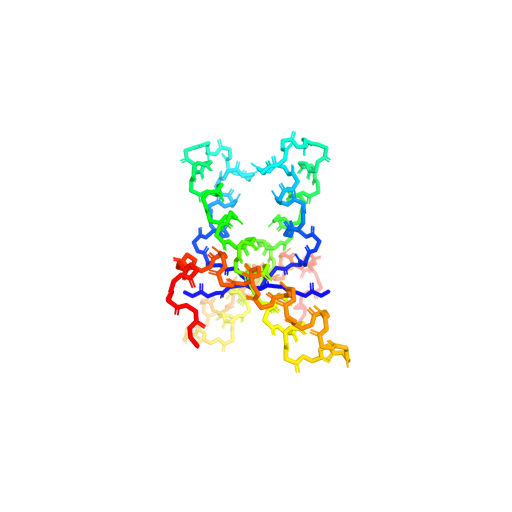G B O 1
ATOM 982 N N . GLU B 1 43 ? -3.4 -14.68 -7.949 1 96.31 43 GLU B N 1
ATOM 983 C CA . GLU B 1 43 ? -3.318 -14.836 -9.398 1 96.31 43 GLU B CA 1
ATOM 984 C C . GLU B 1 43 ? -3.439 -16.297 -9.805 1 96.31 43 GLU B C 1
ATOM 986 O O . GLU B 1 43 ? -4.125 -16.625 -10.773 1 96.31 43 GLU B O 1
ATOM 991 N N . LEU B 1 44 ? -2.779 -17.141 -9.117 1 97.12 44 LEU B N 1
ATOM 992 C CA . LEU B 1 44 ? -2.828 -18.562 -9.375 1 97.12 44 LEU B CA 1
ATOM 993 C C . LEU B 1 44 ? -4.234 -19.109 -9.156 1 97.12 44 LEU B C 1
ATOM 995 O O . LEU B 1 44 ? -4.742 -19.891 -9.969 1 97.12 44 LEU B O 1
ATOM 999 N N . TYR B 1 45 ? -4.844 -18.766 -8.156 1 96.94 45 TYR B N 1
ATOM 1000 C CA . TYR B 1 45 ? -6.207 -19.188 -7.848 1 96.94 45 TYR B CA 1
ATOM 1001 C C . TYR B 1 45 ? -7.176 -18.734 -8.938 1 96.94 45 TYR B C 1
ATOM 1003 O O . TYR B 1 45 ? -8 -19.531 -9.398 1 96.94 45 TYR B O 1
ATOM 1011 N N . THR B 1 46 ? -7.113 -17.5 -9.32 1 97.25 46 THR B N 1
ATOM 1012 C CA . THR B 1 46 ? -7.957 -16.969 -10.375 1 97.25 46 THR B CA 1
ATOM 1013 C C . THR B 1 46 ? -7.781 -17.766 -11.664 1 97.25 46 THR B C 1
ATOM 1015 O O . THR B 1 46 ? -8.766 -18.125 -12.32 1 97.25 46 THR B O 1
ATOM 1018 N N . THR B 1 47 ? -6.508 -17.984 -12.016 1 96.88 47 THR B N 1
ATOM 1019 C CA . THR B 1 47 ? -6.207 -18.75 -13.219 1 96.88 47 THR B CA 1
ATOM 1020 C C . THR B 1 47 ? -6.766 -20.156 -13.109 1 96.88 47 THR B C 1
ATOM 1022 O O . THR B 1 47 ? -7.293 -20.703 -14.086 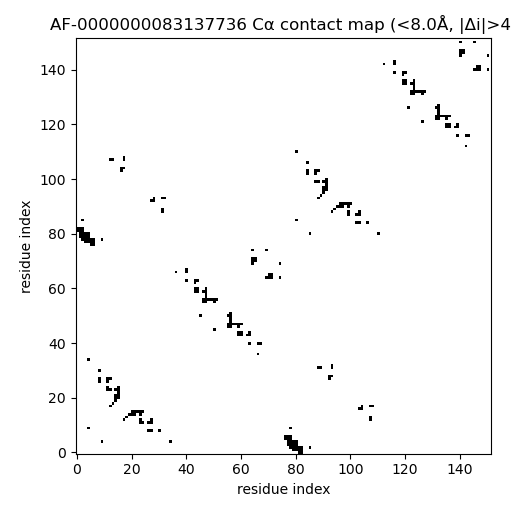1 96.88 47 THR B O 1
ATOM 1025 N N . PHE B 1 48 ? -6.695 -20.75 -11.961 1 97 48 PHE B N 1
ATOM 1026 C CA . PHE B 1 48 ? -7.223 -22.078 -11.688 1 97 48 PHE B CA 1
ATOM 1027 C C . PHE B 1 48 ? -8.727 -22.125 -11.93 1 97 48 PHE B C 1
ATOM 1029 O O . PHE B 1 48 ? -9.234 -23.078 -12.531 1 97 48 PHE B O 1
ATOM 1036 N N . LYS B 1 49 ? -9.43 -21.047 -11.641 1 96.62 49 LYS B N 1
ATOM 1037 C CA . LYS B 1 49 ? -10.891 -21.031 -11.688 1 96.62 49 LYS B CA 1
ATOM 1038 C C . LYS B 1 49 ? -11.391 -20.609 -13.062 1 96.62 49 LYS B C 1
ATOM 1040 O O . LYS B 1 49 ? -12.5 -20.969 -13.469 1 96.62 49 LYS B O 1
ATOM 1045 N N . THR B 1 50 ? -10.516 -19.828 -13.781 1 97.19 50 THR B N 1
ATOM 1046 C CA . THR B 1 50 ? -11.141 -19.125 -14.906 1 97.19 50 THR B CA 1
ATOM 1047 C C . THR B 1 50 ? -10.445 -19.484 -16.219 1 97.19 50 THR B C 1
ATOM 1049 O O . THR B 1 50 ? -10.945 -19.172 -17.297 1 97.19 50 THR B O 1
ATOM 1052 N N . ALA B 1 51 ? -9.305 -19.969 -16.125 1 96.94 51 ALA B N 1
ATOM 1053 C CA . ALA B 1 51 ? -8.602 -20.266 -17.375 1 96.94 51 ALA B CA 1
ATOM 1054 C C . ALA B 1 51 ? -9.43 -21.172 -18.266 1 96.94 51 ALA B C 1
ATOM 1056 O O . ALA B 1 51 ? -10.172 -22.031 -17.781 1 96.94 51 ALA B O 1
ATOM 1057 N N . PRO B 1 52 ? -9.273 -20.984 -19.516 1 95.81 52 PRO B N 1
ATOM 1058 C CA . PRO B 1 52 ? -10.125 -21.719 -20.453 1 95.81 52 PRO B CA 1
ATOM 1059 C C . PRO B 1 52 ? -9.688 -23.172 -20.609 1 95.81 52 PRO B C 1
ATOM 1061 O O . PRO B 1 52 ? -10.508 -24.031 -20.938 1 95.81 52 PRO B O 1
ATOM 1064 N N . THR B 1 53 ? -8.492 -23.547 -20.531 1 97.12 53 THR B N 1
ATOM 1065 C CA . THR B 1 53 ? -8.008 -24.891 -20.781 1 97.12 53 THR B CA 1
ATOM 1066 C C . THR B 1 53 ? -7.742 -25.625 -19.453 1 97.12 53 THR B C 1
ATOM 1068 O O . THR B 1 53 ? -7.293 -25 -18.484 1 97.12 53 THR B O 1
ATOM 1071 N N . GLU B 1 54 ? -7.938 -26.828 -19.422 1 95.38 54 GLU B N 1
ATOM 1072 C CA . GLU B 1 54 ? -7.715 -27.656 -18.25 1 95.38 54 GLU B CA 1
ATOM 1073 C C . GLU B 1 54 ? -6.238 -27.703 -17.875 1 95.38 54 GLU B C 1
ATOM 1075 O O . GLU B 1 54 ? -5.891 -27.703 -16.688 1 95.38 54 GLU B O 1
ATOM 1080 N N . GLN B 1 55 ? -5.398 -27.797 -18.766 1 96.69 55 GLN B N 1
ATOM 1081 C CA . GLN B 1 55 ? -3.961 -27.859 -18.516 1 96.69 55 GLN B CA 1
ATOM 1082 C C . GLN B 1 55 ? -3.49 -26.641 -17.734 1 96.69 55 GLN B C 1
ATOM 1084 O O . GLN B 1 55 ? -2.748 -26.766 -16.766 1 96.69 55 GLN B O 1
ATOM 1089 N N . GLU B 1 56 ? -3.998 -25.453 -18.219 1 96.56 56 GLU B N 1
ATOM 1090 C CA . GLU B 1 56 ? -3.623 -24.219 -17.547 1 96.56 56 GLU B CA 1
ATOM 1091 C C . GLU B 1 56 ? -4.195 -24.188 -16.125 1 96.56 56 GLU B C 1
ATOM 1093 O O . GLU B 1 56 ? -3.523 -23.734 -15.195 1 96.56 56 GLU B O 1
ATOM 1098 N N . ARG B 1 57 ? -5.441 -24.656 -15.977 1 96.75 57 ARG B N 1
ATOM 1099 C CA . ARG B 1 57 ? -6.094 -24.672 -14.672 1 96.75 57 ARG B CA 1
ATOM 1100 C C . ARG B 1 57 ? -5.359 -25.594 -13.703 1 96.75 57 ARG B C 1
ATOM 1102 O O . ARG B 1 57 ? -5.121 -25.234 -12.555 1 96.75 57 ARG B O 1
ATOM 1109 N N . GLU B 1 58 ? -4.957 -26.734 -14.211 1 95.5 58 GLU B N 1
ATOM 1110 C CA . GLU B 1 58 ? -4.285 -27.719 -13.367 1 95.5 58 GLU B CA 1
ATOM 1111 C C . GLU B 1 58 ? -2.889 -27.25 -12.969 1 95.5 58 GLU B C 1
ATOM 1113 O O . GLU B 1 58 ? -2.479 -27.406 -11.82 1 95.5 58 GLU B O 1
ATOM 1118 N N . LYS B 1 59 ? -2.158 -26.703 -13.883 1 96.06 59 LYS B N 1
ATOM 1119 C CA . LYS B 1 59 ? -0.847 -26.156 -13.555 1 96.06 59 LYS B CA 1
ATOM 1120 C C . LYS B 1 59 ? -0.955 -25.078 -12.477 1 96.06 59 LYS B C 1
ATOM 1122 O O . LYS B 1 59 ? -0.191 -25.094 -11.508 1 96.06 59 LYS B O 1
ATOM 1127 N N . ALA B 1 60 ? -1.892 -24.188 -12.625 1 96.5 60 ALA B N 1
ATOM 1128 C CA . ALA B 1 60 ? -2.111 -23.125 -11.648 1 96.5 60 ALA B CA 1
ATOM 1129 C C . ALA B 1 60 ? -2.494 -23.688 -10.289 1 96.5 60 ALA B C 1
ATOM 1131 O O . ALA B 1 60 ? -2.031 -23.203 -9.25 1 96.5 60 ALA B O 1
ATOM 1132 N N . ARG B 1 61 ? -3.307 -24.703 -10.352 1 95.38 61 ARG B N 1
ATOM 1133 C CA . ARG B 1 61 ? -3.754 -25.328 -9.109 1 95.38 61 ARG B CA 1
ATOM 1134 C C . ARG B 1 61 ? -2.576 -25.922 -8.336 1 95.38 61 ARG B C 1
ATOM 1136 O O . ARG B 1 61 ? -2.439 -25.688 -7.133 1 95.38 61 ARG B O 1
ATOM 1143 N N . GLN B 1 62 ? -1.789 -26.641 -9.008 1 93.69 62 GLN B N 1
ATOM 1144 C CA . GLN B 1 62 ? -0.627 -27.25 -8.375 1 93.69 62 GLN B CA 1
ATOM 1145 C C . GLN B 1 62 ? 0.307 -26.203 -7.793 1 93.69 62 GLN B C 1
ATOM 1147 O O . GLN B 1 62 ? 0.759 -26.328 -6.652 1 93.69 62 GLN B O 1
ATOM 1152 N N . GLU B 1 63 ? 0.555 -25.172 -8.539 1 94.56 63 GLU B N 1
ATOM 1153 C CA . GLU B 1 63 ? 1.418 -24.094 -8.07 1 94.56 63 GLU B CA 1
ATOM 1154 C C . GLU B 1 63 ? 0.806 -23.375 -6.867 1 94.56 63 GLU B C 1
ATOM 1156 O O . GLU B 1 63 ? 1.518 -23.016 -5.93 1 94.56 63 GLU B O 1
ATOM 1161 N N . TYR B 1 64 ? -0.44 -23.125 -6.941 1 95.88 64 TYR B N 1
ATOM 1162 C CA . TYR B 1 64 ? -1.15 -22.5 -5.828 1 95.88 64 TYR B CA 1
ATOM 1163 C C . TYR B 1 64 ? -0.992 -23.328 -4.555 1 95.88 64 TYR B C 1
ATOM 1165 O O . TYR B 1 64 ? -0.64 -22.797 -3.502 1 95.88 64 TYR B O 1
ATOM 1173 N N . LEU B 1 65 ? -1.204 -24.625 -4.668 1 92.81 65 LEU B N 1
ATOM 1174 C CA . LEU B 1 65 ? -1.108 -25.531 -3.529 1 92.81 65 LEU B CA 1
ATOM 1175 C C . LEU B 1 65 ? 0.316 -25.562 -2.986 1 92.81 65 LEU B C 1
ATOM 1177 O O . LEU B 1 65 ? 0.52 -25.656 -1.773 1 92.81 65 LEU B O 1
ATOM 1181 N N . ASP B 1 66 ? 1.286 -25.562 -3.861 1 90.94 66 ASP B N 1
ATOM 1182 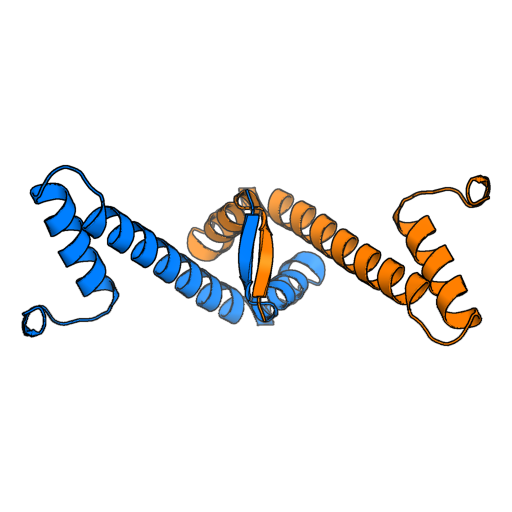C CA . ASP B 1 66 ? 2.689 -25.516 -3.461 1 90.94 66 ASP B CA 1
ATOM 1183 C C . ASP B 1 66 ? 2.975 -24.266 -2.631 1 90.94 66 ASP B C 1
ATOM 1185 O O . ASP B 1 66 ? 3.664 -24.328 -1.611 1 90.94 66 ASP B O 1
ATOM 1189 N N . LYS B 1 67 ? 2.41 -23.203 -3.094 1 90.06 67 LYS B N 1
ATOM 1190 C CA . LYS B 1 67 ? 2.637 -21.938 -2.404 1 90.06 67 LYS B CA 1
ATOM 1191 C C . LYS B 1 67 ? 1.959 -21.922 -1.036 1 90.06 67 LYS B C 1
ATOM 1193 O O . LYS B 1 67 ? 2.416 -21.234 -0.115 1 90.06 67 LYS B O 1
ATOM 1198 N N . CYS B 1 68 ? 0.897 -22.609 -0.89 1 89.19 68 CYS B N 1
ATOM 1199 C CA . CYS B 1 68 ? 0.178 -22.734 0.374 1 89.19 6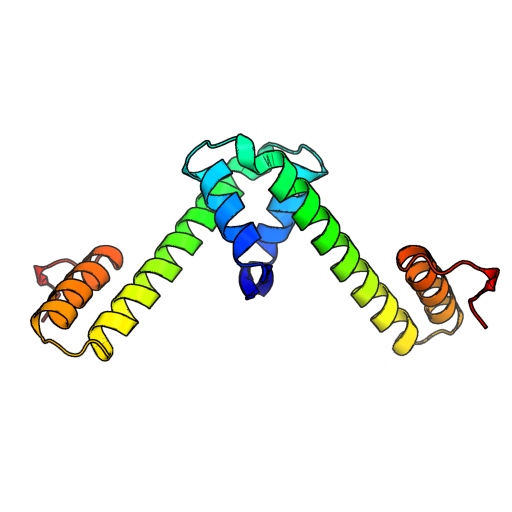8 CYS B CA 1
ATOM 1200 C C . CYS B 1 68 ? 0.849 -23.734 1.294 1 89.19 68 CYS B C 1
ATOM 1202 O O . CYS B 1 68 ? 0.519 -23.828 2.479 1 89.19 68 CYS B O 1
ATOM 1204 N N . GLY B 1 69 ? 1.774 -24.312 0.817 1 84.94 69 GLY B N 1
ATOM 1205 C CA . GLY B 1 69 ? 2.492 -25.281 1.629 1 84.94 69 GLY B CA 1
ATOM 1206 C C . GLY B 1 69 ? 1.764 -26.609 1.758 1 84.94 69 GLY B C 1
ATOM 1207 O O . GLY B 1 69 ? 2.002 -27.359 2.701 1 84.94 69 GLY B O 1
ATOM 1208 N N . VAL B 1 70 ? 0.837 -26.688 0.949 1 80.12 70 VAL B N 1
ATOM 1209 C CA . VAL B 1 70 ? 0.106 -27.953 0.998 1 80.12 70 VAL B CA 1
ATOM 1210 C C . VAL B 1 70 ? 0.911 -29.047 0.293 1 80.12 70 VAL B C 1
ATOM 1212 O O . VAL B 1 70 ? 1.238 -28.922 -0.889 1 80.12 70 VAL B O 1
ATOM 1215 N N . GLN B 1 71 ? 1.209 -30.062 1.08 1 74.69 71 GLN B N 1
ATOM 1216 C CA . GLN B 1 71 ? 1.959 -31.188 0.533 1 74.69 71 GLN B CA 1
ATOM 1217 C C . GLN B 1 71 ? 1.159 -31.906 -0.548 1 74.69 71 GLN B C 1
ATOM 1219 O O . GLN B 1 71 ? -0.072 -31.953 -0.496 1 74.69 71 GLN B O 1
ATOM 1224 N N . GLU B 1 72 ? 1.967 -32.375 -1.485 1 72.25 72 GLU B N 1
ATOM 1225 C CA . GLU B 1 72 ? 1.358 -33.062 -2.607 1 72.25 72 GLU B CA 1
ATOM 1226 C C . GLU B 1 72 ? 0.433 -34.188 -2.123 1 72.25 72 GLU B C 1
ATOM 1228 O O . GLU B 1 72 ? -0.612 -34.438 -2.725 1 72.25 72 GLU B O 1
ATOM 1233 N N . SER B 1 73 ? 0.843 -34.75 -1.094 1 70.25 73 SER B N 1
ATOM 1234 C CA . SER B 1 73 ? 0.101 -35.875 -0.548 1 70.25 73 SER B CA 1
ATOM 1235 C C . SER B 1 73 ? -1.263 -35.438 -0.022 1 70.25 73 SER B C 1
ATOM 1237 O O . SER B 1 73 ? -2.156 -36.25 0.159 1 70.25 73 SER B O 1
ATOM 1239 N N . PHE B 1 74 ? -1.478 -34.219 0.277 1 67.88 74 PHE B N 1
ATOM 1240 C CA . PHE B 1 74 ? -2.713 -33.719 0.88 1 67.88 74 PHE B CA 1
ATOM 1241 C C . PHE B 1 74 ? -3.588 -33.031 -0.159 1 67.88 74 PHE B C 1
ATOM 1243 O O . PHE B 1 74 ? -4.574 -32.375 0.187 1 67.88 74 PHE B O 1
ATOM 1250 N N . ARG B 1 75 ? -3.232 -33.062 -1.371 1 70.44 75 ARG B N 1
ATOM 1251 C CA . ARG B 1 75 ? -3.979 -32.375 -2.42 1 70.44 75 ARG B CA 1
ATOM 1252 C C . ARG B 1 75 ? -5.16 -33.219 -2.891 1 70.44 75 ARG B C 1
ATOM 1254 O O . ARG B 1 75 ? -5.855 -32.844 -3.838 1 70.44 75 ARG B O 1
ATOM 1261 N N . TRP B 1 76 ? -5.984 -33.875 -2.277 1 58.25 76 TRP B N 1
ATOM 1262 C CA . TRP B 1 76 ? -7.062 -34.75 -2.76 1 58.25 76 TRP B CA 1
ATOM 1263 C C . TRP B 1 76 ? -8.156 -33.906 -3.426 1 58.25 76 TRP B C 1
ATOM 1265 O O . TRP B 1 76 ? -8.414 -32.781 -3.021 1 58.25 76 TRP B O 1
#